Protein AF-A0A4Y1R0Y1-F1 (afdb_monomer)

Solvent-accessible surface area (backbone atoms only — not comparable to full-atom values): 5168 Å² total; per-residue (Å²): 141,79,74,83,78,83,76,72,76,80,74,81,60,79,72,85,65,61,93,84,72,70,97,75,77,51,75,65,47,47,48,71,46,53,49,44,25,48,77,70,74,64,31,82,84,41,60,90,74,56,79,93,71,73,67,89,81,43,56,90,88,65,49,94,64,88,82,72,71,84,86,122

Radius of gyration: 16.99 Å; Cα contacts (8 Å, |Δi|>4): 13; chains: 1; bounding box: 27×60×32 Å

InterPro domains:
  IPR003441 NAC domain [PF02365] (18-66)
  IPR003441 NAC domain [PS51005] (17-72)
  IPR036093 NAC domain superfamily [G3DSA:2.170.150.80] (26-72)
  IPR036093 NAC domain superfamily [SSF101941] (14-67)

pLDDT: mean 76.47, std 19.74, range [30.42, 97.56]

Sequence (72 aa):
MARLSRAAEEEEGDLLLPVGFRFRPTDEELVNYYLKNKLEGMDSHAENIIDEIDILKFEPWDLPGNYSNPSS

Mean predicted aligned error: 11.84 Å

Foldseek 3Di:
DDDDPPPPPPPPPVPCDPPPDDPDDDPCCVVVPQVVCVVVVNNPVCCVPDDDDPVVVDDPVRDPDPPPPVPD

Organism: Prunus dulcis (NCBI:txid3755)

Structure (mmCIF, N/CA/C/O backbone):
data_AF-A0A4Y1R0Y1-F1
#
_entry.id   AF-A0A4Y1R0Y1-F1
#
loop_
_atom_site.group_PDB
_atom_site.id
_atom_site.type_symbol
_atom_site.label_atom_id
_atom_site.label_alt_id
_atom_site.label_comp_id
_atom_site.label_asym_id
_atom_site.label_entity_id
_atom_site.label_seq_id
_atom_site.pdbx_PDB_ins_code
_atom_site.Cartn_x
_atom_site.Cartn_y
_atom_site.Cartn_z
_atom_site.occupancy
_atom_site.B_iso_or_equiv
_atom_site.auth_seq_id
_atom_site.auth_comp_id
_atom_site.auth_asym_id
_atom_site.auth_atom_id
_atom_site.pdbx_PDB_model_num
ATOM 1 N N . MET A 1 1 ? 1.985 40.708 -13.421 1.00 42.62 1 MET A N 1
ATOM 2 C CA . MET A 1 1 ? 2.304 39.459 -12.700 1.00 42.62 1 MET A CA 1
ATOM 3 C C . MET A 1 1 ? 1.003 38.774 -12.321 1.00 42.62 1 MET A C 1
ATOM 5 O O . MET A 1 1 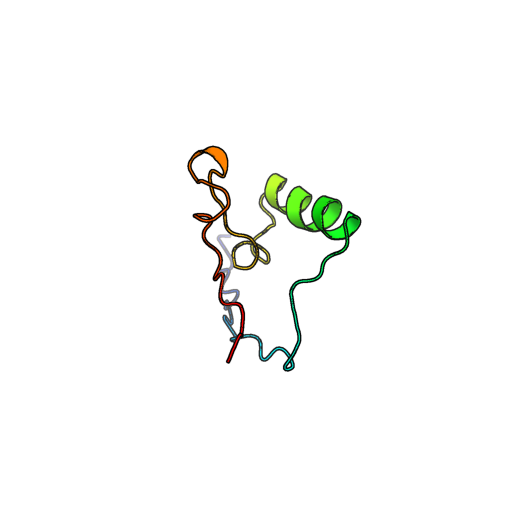? 0.409 39.167 -11.330 1.00 42.62 1 MET A O 1
ATOM 9 N N . ALA A 1 2 ? 0.533 37.812 -13.114 1.00 30.42 2 ALA A N 1
ATOM 10 C CA . ALA A 1 2 ? -0.437 36.821 -12.653 1.00 30.42 2 ALA A CA 1
ATOM 11 C C . ALA A 1 2 ? -0.501 35.662 -13.652 1.00 30.42 2 ALA A C 1
ATOM 13 O O . ALA A 1 2 ? -0.939 35.843 -14.780 1.00 30.42 2 ALA A O 1
ATOM 14 N N . ARG A 1 3 ? -0.042 34.510 -13.151 1.00 41.28 3 ARG A N 1
ATOM 15 C CA . 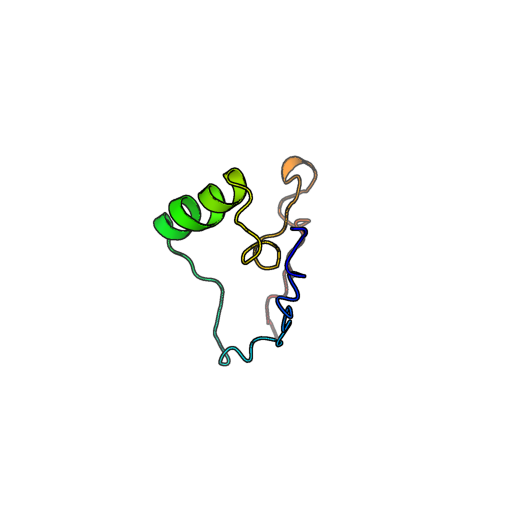ARG A 1 3 ? -0.338 33.128 -13.547 1.00 41.28 3 ARG A CA 1
ATOM 16 C C . ARG A 1 3 ? -0.109 32.765 -15.016 1.00 41.28 3 ARG A C 1
ATOM 18 O O . ARG A 1 3 ? -0.984 32.932 -15.854 1.00 41.28 3 ARG A O 1
ATOM 25 N N . LEU A 1 4 ? 1.051 32.141 -15.263 1.00 48.91 4 LEU A N 1
ATOM 26 C CA . LEU A 1 4 ? 1.159 31.124 -16.306 1.00 48.91 4 LEU A CA 1
ATOM 27 C C . LEU A 1 4 ? 0.008 30.134 -16.106 1.00 48.91 4 LEU A C 1
ATOM 29 O O . LEU A 1 4 ? -0.099 29.495 -15.057 1.00 48.91 4 LEU A O 1
ATOM 33 N N . SER A 1 5 ? -0.862 30.060 -17.103 1.00 44.62 5 SER A N 1
ATOM 34 C CA . SER A 1 5 ? -1.838 29.000 -17.284 1.00 44.62 5 SER A CA 1
ATOM 35 C C . SER A 1 5 ? -1.079 27.676 -17.252 1.00 44.62 5 SER A C 1
ATOM 37 O O . SER A 1 5 ? -0.304 27.379 -18.159 1.00 44.62 5 SER A O 1
ATOM 39 N N . ARG A 1 6 ? -1.279 26.891 -16.191 1.00 53.47 6 ARG A N 1
ATOM 40 C CA . ARG A 1 6 ? -0.885 25.483 -16.147 1.00 53.47 6 ARG A CA 1
ATOM 41 C C . ARG A 1 6 ? -1.845 24.717 -17.056 1.00 53.47 6 ARG A C 1
ATOM 43 O O . ARG A 1 6 ? -2.754 24.058 -16.575 1.00 53.47 6 ARG A O 1
ATOM 50 N N . ALA A 1 7 ? -1.663 24.869 -18.362 1.00 43.38 7 ALA A N 1
ATOM 51 C CA . ALA A 1 7 ? -2.083 23.878 -19.337 1.00 43.38 7 ALA A CA 1
ATOM 52 C C . ALA A 1 7 ? -0.927 22.876 -19.433 1.00 43.38 7 ALA A C 1
ATOM 54 O O . ALA A 1 7 ? -0.134 22.907 -20.367 1.00 43.38 7 ALA A O 1
ATOM 55 N N . ALA A 1 8 ? -0.753 22.084 -18.373 1.00 44.53 8 ALA A N 1
ATOM 56 C CA . ALA A 1 8 ? -0.153 20.778 -18.557 1.00 44.53 8 ALA A CA 1
ATOM 57 C C . ALA A 1 8 ? -1.306 19.947 -19.105 1.00 44.53 8 ALA A C 1
ATOM 59 O O . ALA A 1 8 ? -2.263 19.668 -18.389 1.00 44.53 8 ALA A O 1
ATOM 60 N N . GLU A 1 9 ? -1.273 19.748 -20.413 1.00 49.09 9 GLU A N 1
ATOM 61 C CA . GLU A 1 9 ? -2.123 18.812 -21.122 1.00 49.09 9 GLU A CA 1
ATOM 62 C C . GLU A 1 9 ? -1.963 17.459 -20.424 1.00 49.09 9 GLU A C 1
ATOM 64 O O . GLU A 1 9 ? -0.903 16.837 -20.472 1.00 49.09 9 GLU A O 1
ATOM 69 N N . GLU A 1 10 ? -2.994 17.050 -19.689 1.00 52.06 10 GLU A N 1
ATOM 70 C CA . GLU A 1 10 ? -3.167 15.667 -19.276 1.00 52.06 10 GLU A CA 1
ATOM 71 C C . GLU A 1 10 ? -3.482 14.895 -20.559 1.00 52.06 10 GLU A C 1
ATOM 73 O O . GLU A 1 10 ? -4.636 14.731 -20.950 1.00 52.06 10 GLU A O 1
ATOM 78 N N . GLU A 1 11 ? -2.432 14.484 -21.275 1.00 48.56 11 GLU A N 1
ATOM 79 C CA . GLU A 1 11 ? -2.536 13.317 -22.139 1.00 48.56 11 GLU A CA 1
ATOM 80 C C . GLU A 1 11 ? -2.840 12.133 -21.220 1.00 48.56 11 GLU A C 1
ATOM 82 O O . GLU A 1 11 ? -1.950 11.424 -20.747 1.00 48.56 11 GLU A O 1
ATOM 87 N N . GLU A 1 12 ? -4.131 11.909 -20.985 1.00 54.38 12 GLU A N 1
ATOM 88 C CA . GLU A 1 12 ? -4.709 10.597 -20.709 1.00 54.38 12 GLU A CA 1
ATOM 89 C C . GLU A 1 12 ? -4.525 9.742 -21.976 1.00 54.38 12 GLU A C 1
ATOM 91 O O . GLU A 1 12 ? -5.457 9.346 -22.673 1.00 54.38 12 GLU A O 1
ATOM 96 N N . GLY A 1 13 ? -3.262 9.548 -22.353 1.00 49.28 13 GLY A N 1
ATOM 97 C CA . GLY A 1 13 ? -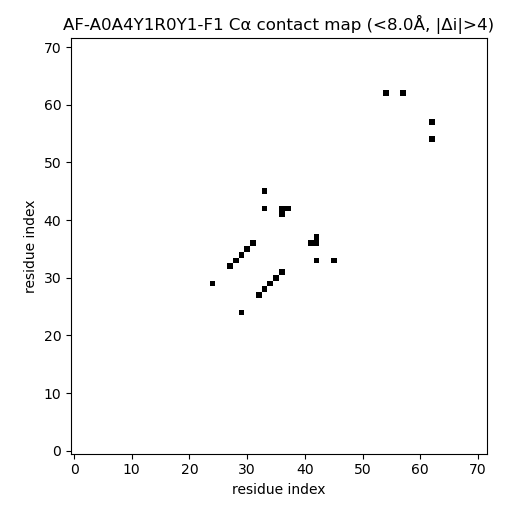2.873 8.523 -23.285 1.00 49.28 13 GLY A CA 1
ATOM 98 C C . GLY A 1 13 ? -3.114 7.233 -22.542 1.00 49.28 13 GLY A C 1
ATOM 99 O O . GLY A 1 13 ? -2.392 6.943 -21.590 1.00 49.28 13 GLY A O 1
ATOM 100 N N . ASP A 1 14 ? -4.149 6.511 -22.957 1.00 58.38 14 ASP A N 1
ATOM 101 C CA . ASP A 1 14 ? -4.350 5.101 -22.662 1.00 58.38 14 ASP A CA 1
ATOM 102 C C . ASP A 1 14 ? -2.985 4.432 -22.863 1.00 58.38 14 ASP A C 1
ATOM 104 O O . ASP A 1 14 ? -2.523 4.254 -23.997 1.00 58.38 14 ASP A O 1
ATOM 108 N N . LEU A 1 15 ? -2.235 4.268 -21.766 1.00 64.75 15 LEU A N 1
ATOM 109 C CA . LEU A 1 15 ? -0.825 3.920 -21.836 1.00 64.75 15 LEU A CA 1
ATOM 110 C C . LEU A 1 15 ? -0.812 2.566 -22.527 1.00 64.75 15 LEU A C 1
ATOM 112 O O . LEU A 1 15 ? -1.318 1.593 -21.969 1.00 64.75 15 LEU A O 1
ATOM 116 N N . LEU A 1 16 ? -0.287 2.509 -23.756 1.00 75.50 16 LEU A N 1
ATOM 117 C CA . LEU A 1 16 ? -0.152 1.276 -24.530 1.00 75.50 16 LEU A CA 1
ATOM 118 C C . LEU A 1 16 ? 0.925 0.418 -23.868 1.00 75.50 16 LEU A C 1
ATOM 120 O O . LEU A 1 16 ? 2.050 0.275 -24.351 1.00 75.50 16 LEU A O 1
ATOM 124 N N . LEU A 1 17 ? 0.585 -0.106 -22.698 1.00 81.75 17 LEU A N 1
ATOM 125 C CA . LEU A 1 17 ? 1.426 -0.968 -21.915 1.00 81.75 17 LEU A CA 1
ATOM 126 C C . LEU A 1 17 ? 1.536 -2.291 -22.672 1.00 81.75 17 LEU A C 1
ATOM 128 O O . LEU A 1 17 ? 0.527 -2.819 -23.155 1.00 81.75 17 LEU A O 1
ATOM 132 N N . PRO A 1 18 ? 2.753 -2.842 -22.803 1.00 87.69 18 PRO A N 1
ATOM 133 C CA . PRO A 1 18 ? 2.931 -4.140 -23.422 1.00 87.69 18 PRO A CA 1
ATOM 134 C C . PRO A 1 18 ? 2.010 -5.179 -22.784 1.00 87.69 18 PRO A C 1
ATOM 136 O O . PRO A 1 18 ? 1.803 -5.187 -21.567 1.00 87.69 18 PRO A O 1
ATOM 139 N N . VAL A 1 19 ? 1.494 -6.096 -23.604 1.00 85.38 19 VAL A N 1
ATOM 140 C CA . VAL A 1 19 ? 0.694 -7.222 -23.115 1.00 85.38 19 VAL A CA 1
ATOM 141 C C . VAL A 1 19 ? 1.463 -7.945 -22.008 1.00 85.38 19 VAL A C 1
ATOM 143 O O . VAL A 1 19 ? 2.599 -8.374 -22.202 1.00 85.38 19 VAL A O 1
ATOM 146 N N . GLY A 1 20 ? 0.832 -8.073 -20.840 1.00 84.81 20 GLY A N 1
ATOM 147 C CA . GLY A 1 20 ? 1.424 -8.717 -19.666 1.00 84.81 20 GLY A CA 1
ATOM 148 C C . GLY A 1 20 ? 2.081 -7.764 -18.666 1.00 84.81 20 GLY A C 1
ATOM 149 O O . GLY A 1 20 ? 2.445 -8.222 -17.582 1.00 84.81 20 GLY A O 1
ATOM 150 N N . PHE A 1 21 ? 2.179 -6.465 -18.963 1.00 85.31 21 PHE A N 1
ATOM 151 C CA . PHE A 1 21 ? 2.528 -5.473 -17.951 1.00 85.31 21 PHE A CA 1
ATOM 152 C C . PHE A 1 21 ? 1.456 -5.455 -16.860 1.00 85.31 21 PHE A C 1
ATOM 154 O O . PHE A 1 21 ? 0.255 -5.440 -17.137 1.00 85.31 21 PHE A O 1
ATOM 161 N N . ARG A 1 22 ? 1.894 -5.523 -15.605 1.00 88.31 22 ARG A N 1
ATOM 162 C CA . ARG A 1 22 ? 1.017 -5.573 -14.437 1.00 88.31 22 ARG A CA 1
ATOM 163 C C . ARG A 1 22 ? 1.638 -4.767 -13.320 1.00 88.31 22 ARG A C 1
ATOM 165 O O . ARG A 1 22 ? 2.858 -4.704 -13.191 1.00 88.31 22 ARG A O 1
ATOM 172 N N . PHE A 1 23 ? 0.781 -4.246 -12.461 1.00 89.19 23 PHE A N 1
ATOM 173 C CA . PHE A 1 23 ? 1.197 -3.669 -11.201 1.00 89.19 23 PHE A CA 1
ATOM 174 C C . PHE A 1 23 ? 1.805 -4.759 -10.296 1.00 89.19 23 PHE A C 1
ATOM 176 O O . PHE A 1 23 ? 1.112 -5.676 -9.848 1.00 89.19 23 PHE A O 1
ATOM 183 N N . ARG A 1 24 ? 3.130 -4.714 -10.106 1.00 93.00 24 ARG A N 1
ATOM 184 C CA . ARG A 1 24 ? 3.917 -5.668 -9.298 1.00 93.00 24 ARG A CA 1
ATOM 185 C C . ARG A 1 24 ? 5.004 -4.928 -8.499 1.00 93.00 24 ARG A C 1
ATOM 187 O O . ARG A 1 24 ? 6.184 -5.178 -8.740 1.00 93.00 24 ARG A O 1
ATOM 194 N N . PRO A 1 25 ? 4.629 -3.994 -7.611 1.00 93.50 25 PRO A N 1
ATOM 195 C CA . PRO A 1 25 ? 5.602 -3.253 -6.815 1.00 93.50 25 PRO A CA 1
ATOM 196 C C . PRO A 1 25 ? 6.279 -4.156 -5.776 1.00 93.50 25 PRO A C 1
ATOM 198 O O . PRO A 1 25 ? 5.723 -5.170 -5.345 1.00 93.50 25 PRO A O 1
ATOM 201 N N . THR A 1 26 ? 7.468 -3.754 -5.352 1.00 97.44 26 THR A N 1
ATOM 202 C CA . THR A 1 26 ? 8.147 -4.264 -4.156 1.00 97.44 26 THR A CA 1
ATOM 203 C C . THR A 1 26 ? 7.595 -3.612 -2.883 1.00 97.44 26 THR A C 1
ATOM 205 O O . THR A 1 26 ? 6.966 -2.554 -2.936 1.00 97.44 26 THR A O 1
ATOM 208 N N . ASP A 1 27 ? 7.868 -4.210 -1.718 1.00 97.44 27 ASP A N 1
ATOM 209 C CA . ASP A 1 27 ? 7.465 -3.647 -0.418 1.00 97.44 27 ASP A CA 1
ATOM 210 C C . ASP A 1 27 ? 8.039 -2.236 -0.203 1.00 97.44 27 ASP A C 1
ATOM 212 O O . ASP A 1 27 ? 7.363 -1.344 0.313 1.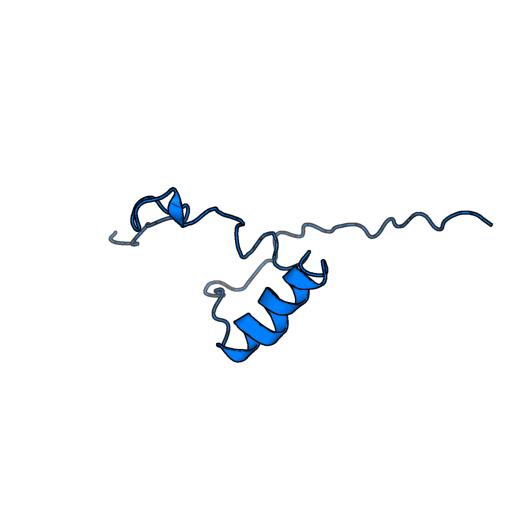00 97.44 27 ASP A O 1
ATOM 216 N N . GLU A 1 28 ? 9.279 -2.010 -0.646 1.00 97.56 28 GLU A N 1
ATOM 217 C CA . GLU A 1 28 ? 9.928 -0.703 -0.557 1.00 97.56 28 GLU A CA 1
ATOM 218 C C . GLU A 1 28 ? 9.236 0.337 -1.440 1.00 97.56 28 GLU A C 1
ATOM 220 O O . GLU A 1 28 ? 9.036 1.466 -0.996 1.00 97.56 28 GLU A O 1
ATOM 225 N N . GLU A 1 29 ? 8.832 -0.023 -2.659 1.00 95.44 29 GLU A N 1
ATOM 226 C CA . GLU A 1 29 ? 8.093 0.881 -3.547 1.00 95.44 29 GLU A CA 1
ATOM 227 C C . GLU A 1 29 ? 6.699 1.191 -2.990 1.00 95.44 29 GLU A C 1
ATOM 229 O O . GLU A 1 29 ? 6.283 2.351 -2.997 1.00 95.44 29 GLU A O 1
ATOM 234 N N . LEU A 1 30 ? 5.993 0.197 -2.441 1.00 95.31 30 LEU A N 1
ATOM 235 C CA . LEU A 1 30 ? 4.683 0.405 -1.811 1.00 95.31 30 LEU A CA 1
ATOM 236 C C . LEU A 1 30 ? 4.741 1.459 -0.700 1.00 95.31 30 LEU A C 1
ATOM 238 O O . LEU A 1 30 ? 3.894 2.352 -0.649 1.00 95.31 30 LEU A O 1
ATOM 242 N N . VAL A 1 31 ? 5.746 1.382 0.173 1.00 95.62 31 VAL A N 1
ATOM 243 C CA . VAL A 1 31 ? 5.866 2.300 1.313 1.00 95.62 31 VAL A CA 1
ATOM 244 C C . VAL A 1 31 ? 6.492 3.631 0.900 1.00 95.62 31 VAL A C 1
ATOM 246 O O . VAL A 1 31 ? 5.918 4.693 1.145 1.00 95.62 31 VAL A O 1
ATOM 249 N N . ASN A 1 32 ? 7.675 3.592 0.283 1.00 94.81 32 ASN A N 1
ATOM 250 C CA . ASN A 1 32 ? 8.494 4.787 0.073 1.00 94.81 32 ASN A CA 1
ATOM 251 C C . ASN A 1 32 ? 8.024 5.643 -1.099 1.00 94.81 32 ASN A C 1
ATOM 253 O O . ASN A 1 32 ? 8.337 6.833 -1.123 1.00 94.81 32 ASN A O 1
ATOM 257 N N . TYR A 1 33 ? 7.314 5.049 -2.058 1.00 93.88 33 TYR A N 1
ATOM 258 C CA . TYR A 1 33 ? 6.782 5.764 -3.209 1.00 93.88 33 TYR A CA 1
ATOM 259 C C . TYR A 1 33 ? 5.274 5.961 -3.071 1.00 93.88 33 TYR A C 1
ATOM 261 O O . TYR A 1 33 ? 4.834 7.089 -2.879 1.00 93.88 33 TYR A O 1
ATOM 269 N N . TYR A 1 34 ? 4.475 4.893 -3.094 1.00 94.62 34 TYR A N 1
ATOM 270 C CA . TYR A 1 34 ? 3.015 5.034 -3.173 1.00 94.62 34 TYR A CA 1
ATOM 271 C C . TYR A 1 34 ? 2.409 5.630 -1.898 1.00 94.62 34 TYR A C 1
ATOM 273 O O . TYR A 1 34 ? 1.742 6.663 -1.950 1.00 94.62 34 TYR A O 1
ATOM 281 N N . LEU A 1 35 ? 2.671 5.018 -0.740 1.00 94.50 35 LEU A N 1
ATOM 282 C CA . LEU A 1 35 ? 2.097 5.484 0.522 1.00 94.50 35 LEU A CA 1
ATOM 283 C C . LEU A 1 35 ? 2.640 6.859 0.921 1.00 94.50 35 LEU A C 1
ATOM 285 O O . LEU A 1 35 ? 1.876 7.728 1.338 1.00 94.50 35 LEU A O 1
ATOM 289 N N . LYS A 1 36 ? 3.952 7.068 0.789 1.00 95.00 36 LYS A N 1
ATOM 290 C CA . LYS A 1 36 ? 4.573 8.350 1.124 1.00 95.00 36 LYS A CA 1
ATOM 291 C C . LYS A 1 36 ? 4.023 9.490 0.265 1.00 95.00 36 LYS A C 1
ATOM 293 O O . LYS A 1 36 ? 3.610 10.503 0.822 1.00 95.00 36 LYS A O 1
ATOM 298 N N . ASN A 1 37 ? 3.964 9.313 -1.056 1.00 94.06 37 ASN A N 1
ATOM 299 C CA . ASN A 1 37 ? 3.463 10.354 -1.952 1.00 94.06 37 ASN A CA 1
ATOM 300 C C . ASN A 1 37 ? 1.994 10.671 -1.667 1.00 94.06 37 ASN A C 1
ATOM 302 O O . ASN A 1 37 ? 1.620 11.838 -1.693 1.00 94.06 37 ASN A O 1
ATOM 306 N N . LYS A 1 38 ? 1.189 9.665 -1.306 1.00 93.50 38 LYS A N 1
ATOM 307 C CA . LYS A 1 38 ? -0.203 9.867 -0.893 1.00 93.50 38 LYS A CA 1
ATOM 308 C C . LYS A 1 38 ? -0.332 10.752 0.344 1.00 93.50 38 LYS A C 1
ATOM 310 O O . LYS A 1 38 ? -1.148 11.666 0.380 1.00 93.50 38 LYS A O 1
ATOM 315 N N . LEU A 1 39 ? 0.510 10.533 1.353 1.00 93.88 39 LEU A N 1
ATOM 316 C CA . LEU A 1 39 ? 0.531 11.382 2.551 1.00 93.88 39 LEU A CA 1
ATOM 317 C C . LEU A 1 39 ? 0.993 12.817 2.253 1.00 93.88 39 LEU A C 1
ATOM 319 O O . LEU A 1 39 ? 0.591 13.748 2.949 1.00 93.88 39 LEU A O 1
ATOM 323 N N . GLU A 1 40 ? 1.832 12.995 1.233 1.00 95.00 40 GLU A N 1
ATOM 324 C CA . GLU A 1 40 ? 2.344 14.295 0.786 1.00 95.00 40 GLU A CA 1
ATOM 325 C C . GLU A 1 40 ? 1.418 14.991 -0.239 1.00 95.00 40 GLU A C 1
ATOM 327 O O . GLU A 1 40 ? 1.675 16.139 -0.603 1.00 95.00 40 GLU A O 1
ATOM 332 N N . GLY A 1 41 ? 0.330 14.339 -0.680 1.00 91.06 41 GLY A N 1
ATOM 333 C CA . GLY A 1 41 ? -0.581 14.843 -1.721 1.00 91.06 41 GLY A CA 1
ATOM 334 C C . GLY A 1 41 ? 0.055 14.900 -3.117 1.00 91.06 41 GLY A C 1
ATOM 335 O O . GLY A 1 41 ? -0.252 15.786 -3.914 1.00 91.06 41 GLY A O 1
ATOM 336 N N . MET A 1 42 ? 1.010 14.008 -3.376 1.00 90.75 42 MET A N 1
ATOM 337 C CA . MET A 1 42 ? 1.812 13.899 -4.600 1.00 90.75 42 MET A CA 1
ATOM 338 C C . MET A 1 42 ? 1.540 12.579 -5.345 1.00 90.75 42 MET A C 1
ATOM 340 O O . MET A 1 42 ? 2.406 12.063 -6.052 1.00 90.75 42 MET A O 1
ATOM 344 N N . ASP A 1 43 ? 0.358 11.998 -5.166 1.00 89.25 43 ASP A N 1
ATOM 345 C CA . ASP A 1 43 ? -0.039 10.675 -5.649 1.00 89.25 43 ASP A CA 1
ATOM 346 C C . ASP A 1 43 ? -0.890 10.691 -6.921 1.00 89.25 43 ASP A C 1
ATOM 348 O O . ASP A 1 43 ? -1.449 9.661 -7.284 1.00 89.25 43 ASP A O 1
ATOM 352 N N . SER A 1 44 ? -0.895 11.791 -7.678 1.00 84.38 44 SER A N 1
ATOM 353 C CA . SER A 1 44 ? -1.664 11.922 -8.928 1.00 84.38 44 SER A CA 1
ATOM 354 C C . SER A 1 44 ? -1.402 10.805 -9.951 1.00 84.38 44 SER A C 1
ATOM 356 O O . SER A 1 44 ? -2.249 10.500 -10.781 1.00 84.38 44 SER A O 1
ATOM 358 N N . HIS A 1 45 ? -0.226 10.168 -9.913 1.00 79.00 45 HIS A N 1
ATOM 359 C CA . HIS A 1 45 ? 0.099 9.015 -10.765 1.00 79.00 45 HIS A CA 1
ATOM 360 C C . HIS A 1 45 ? -0.454 7.677 -10.249 1.00 79.00 45 HIS A C 1
ATOM 362 O O . HIS A 1 45 ? -0.536 6.716 -11.010 1.00 79.00 45 HIS A O 1
ATOM 368 N N . ALA A 1 46 ? -0.785 7.597 -8.963 1.00 83.19 46 ALA A N 1
ATOM 369 C CA . ALA A 1 46 ? -1.261 6.401 -8.280 1.00 83.19 46 ALA A CA 1
ATOM 370 C C . ALA A 1 46 ? -2.780 6.392 -8.055 1.00 83.19 46 ALA A C 1
ATOM 372 O O . ALA A 1 46 ? -3.322 5.310 -7.834 1.00 83.19 46 ALA A O 1
ATOM 373 N N . GLU A 1 47 ? -3.456 7.543 -8.156 1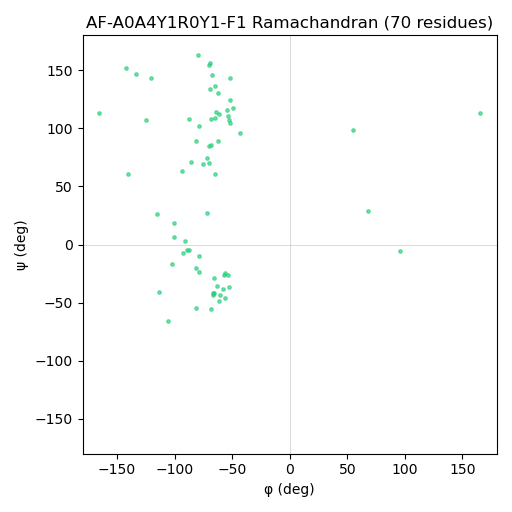.00 79.12 47 GLU A N 1
ATOM 374 C CA . GLU A 1 47 ? -4.917 7.674 -8.006 1.00 79.12 47 GLU A CA 1
ATOM 375 C C . GLU A 1 47 ? -5.696 6.704 -8.914 1.00 79.12 47 GLU A C 1
ATOM 377 O O . GLU A 1 47 ? -6.683 6.120 -8.484 1.00 79.12 47 GLU A O 1
ATOM 382 N N . ASN A 1 48 ? -5.203 6.451 -10.133 1.00 78.31 48 ASN A N 1
ATOM 383 C CA . ASN A 1 48 ? -5.824 5.524 -11.094 1.00 78.31 48 ASN A CA 1
ATOM 384 C C . ASN A 1 48 ? -5.313 4.072 -10.986 1.00 78.31 48 ASN A C 1
ATOM 386 O O . ASN A 1 48 ? -5.657 3.228 -11.814 1.00 78.31 48 ASN A O 1
ATOM 390 N N . ILE A 1 49 ? -4.434 3.783 -10.020 1.00 85.44 49 ILE A N 1
ATOM 391 C CA . ILE A 1 49 ? -3.796 2.468 -9.831 1.00 85.44 49 ILE A CA 1
ATOM 392 C C . ILE A 1 49 ? -4.258 1.817 -8.521 1.00 85.44 49 ILE A C 1
ATOM 394 O O . ILE A 1 49 ? -4.461 0.602 -8.486 1.00 85.44 49 ILE A O 1
ATOM 398 N N . ILE A 1 50 ? -4.386 2.598 -7.443 1.00 88.81 50 ILE A N 1
ATOM 399 C CA . ILE A 1 50 ? -4.774 2.125 -6.108 1.00 88.81 50 ILE A CA 1
ATOM 400 C C . ILE A 1 50 ? -5.987 2.926 -5.630 1.00 88.81 50 ILE A C 1
ATOM 402 O O . ILE A 1 50 ? -5.852 4.079 -5.224 1.00 88.81 50 ILE A O 1
ATOM 406 N N . ASP A 1 51 ? -7.150 2.277 -5.615 1.00 87.50 51 ASP A N 1
ATOM 407 C CA . ASP A 1 51 ? -8.407 2.904 -5.208 1.00 87.50 51 ASP A CA 1
ATOM 408 C C . ASP A 1 51 ? -8.442 3.269 -3.712 1.00 87.50 51 ASP A C 1
ATOM 410 O O . ASP A 1 51 ? -7.932 2.551 -2.842 1.00 87.50 51 ASP A O 1
ATOM 414 N N . GLU A 1 52 ? -9.119 4.374 -3.389 1.00 88.62 52 GLU A N 1
ATOM 415 C CA . GLU A 1 52 ? -9.408 4.764 -2.009 1.00 88.62 52 GLU A CA 1
ATOM 416 C C . GLU A 1 52 ? -10.711 4.138 -1.516 1.00 88.62 52 GLU A C 1
ATOM 418 O O . GLU A 1 52 ? -11.806 4.552 -1.900 1.00 88.62 52 GLU A O 1
ATOM 423 N N . ILE A 1 53 ? -10.607 3.162 -0.615 1.00 88.31 53 ILE A N 1
ATOM 424 C CA . ILE A 1 53 ? -11.779 2.506 -0.034 1.00 88.31 53 ILE A CA 1
ATOM 425 C C . ILE A 1 53 ? -11.659 2.369 1.480 1.00 88.31 53 ILE A C 1
ATOM 427 O O . ILE A 1 53 ? -10.584 2.147 2.038 1.00 88.31 53 ILE A O 1
ATOM 431 N N . ASP A 1 54 ? -12.799 2.460 2.159 1.00 90.88 54 ASP A N 1
ATOM 432 C CA . ASP A 1 54 ? -12.907 2.095 3.567 1.00 90.88 54 ASP A CA 1
ATOM 433 C C . ASP A 1 54 ? -13.061 0.576 3.680 1.00 90.88 54 ASP A C 1
ATOM 435 O O . ASP A 1 54 ? -14.172 0.044 3.663 1.00 90.88 54 ASP A O 1
ATOM 439 N N . ILE A 1 55 ? -11.926 -0.118 3.766 1.00 90.38 55 ILE A N 1
ATOM 440 C CA . ILE A 1 55 ? -11.846 -1.586 3.755 1.00 90.38 55 ILE A CA 1
ATOM 441 C C . ILE A 1 55 ? -12.688 -2.261 4.844 1.00 90.38 55 ILE A C 1
ATOM 443 O O . ILE A 1 55 ? -13.070 -3.413 4.683 1.00 90.38 55 ILE A O 1
ATOM 447 N N . LEU A 1 56 ? -12.994 -1.570 5.947 1.00 92.19 56 LEU A N 1
ATOM 448 C CA . LEU A 1 56 ? -13.720 -2.154 7.079 1.00 92.19 56 LEU A CA 1
ATOM 449 C C . LEU A 1 56 ? -15.229 -2.253 6.837 1.00 92.19 56 LEU A C 1
ATOM 451 O O . LEU A 1 56 ? -15.939 -2.872 7.627 1.00 92.19 56 LEU A O 1
ATOM 455 N N . LYS A 1 57 ? -15.729 -1.630 5.768 1.00 92.50 57 LYS A N 1
ATOM 456 C CA . LYS A 1 57 ? -17.141 -1.692 5.374 1.00 92.50 57 LYS A CA 1
ATOM 457 C C . LYS A 1 57 ? -17.464 -2.861 4.445 1.00 92.50 57 LYS A C 1
ATOM 459 O O . LYS A 1 57 ? -18.634 -3.044 4.121 1.00 92.50 57 LYS A O 1
ATOM 464 N N . PHE A 1 58 ? -16.457 -3.616 4.013 1.00 88.38 58 PHE A N 1
ATOM 465 C CA . PHE A 1 58 ? -16.599 -4.684 3.032 1.00 88.38 58 PHE A CA 1
ATOM 466 C C . PHE A 1 58 ? -16.149 -6.013 3.624 1.00 88.38 58 PHE A C 1
ATOM 468 O O . PHE A 1 58 ? -15.167 -6.081 4.364 1.00 88.38 58 PHE A O 1
ATOM 475 N N . GLU A 1 59 ? -16.843 -7.083 3.248 1.00 88.12 59 GLU A N 1
ATOM 476 C CA . GLU A 1 59 ? -16.293 -8.419 3.419 1.00 88.12 59 GLU A CA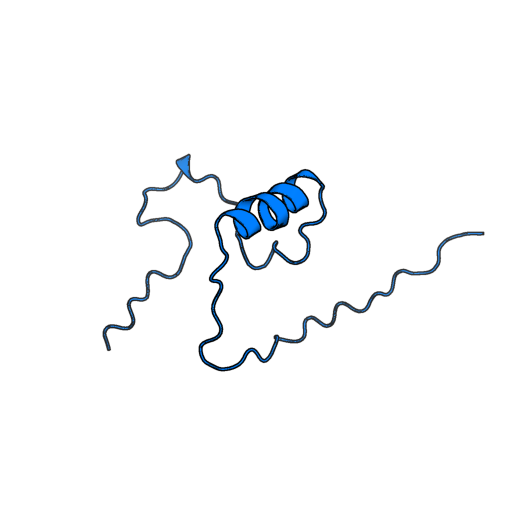 1
ATOM 477 C C . GLU A 1 59 ? -15.135 -8.629 2.426 1.00 88.12 59 GLU A C 1
ATOM 479 O O . GLU A 1 59 ? -15.115 -8.013 1.356 1.00 88.12 59 GLU A O 1
ATOM 484 N N . PRO A 1 60 ? -14.167 -9.515 2.716 1.00 88.06 60 PRO A N 1
ATOM 485 C CA . PRO A 1 60 ? -12.979 -9.684 1.874 1.00 88.06 60 PRO A CA 1
ATOM 486 C C . PRO A 1 60 ? -13.250 -10.046 0.403 1.00 88.06 60 PRO A C 1
ATOM 488 O O . PRO A 1 60 ? -1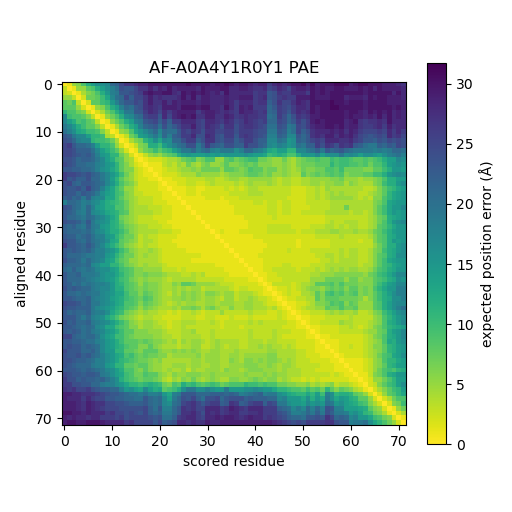2.407 -9.784 -0.454 1.00 88.06 60 PRO A O 1
ATOM 491 N N . TRP A 1 61 ? -14.390 -10.681 0.110 1.00 87.62 61 TRP A N 1
ATOM 492 C CA . TRP A 1 61 ? -14.835 -11.051 -1.245 1.00 87.62 61 TRP A CA 1
ATOM 493 C C . TRP A 1 61 ? -15.725 -9.992 -1.910 1.00 87.62 61 TRP A C 1
ATOM 495 O O . TRP A 1 61 ? -16.055 -10.133 -3.083 1.00 87.62 61 TRP A O 1
ATOM 505 N N . ASP A 1 62 ? -16.116 -8.957 -1.170 1.00 86.31 62 ASP A N 1
ATOM 506 C CA . ASP A 1 62 ? -16.916 -7.833 -1.659 1.00 86.31 62 ASP A CA 1
ATOM 507 C C . ASP A 1 62 ? -16.041 -6.603 -1.951 1.00 86.31 62 ASP A C 1
ATOM 509 O O . ASP A 1 62 ? -16.559 -5.526 -2.252 1.00 86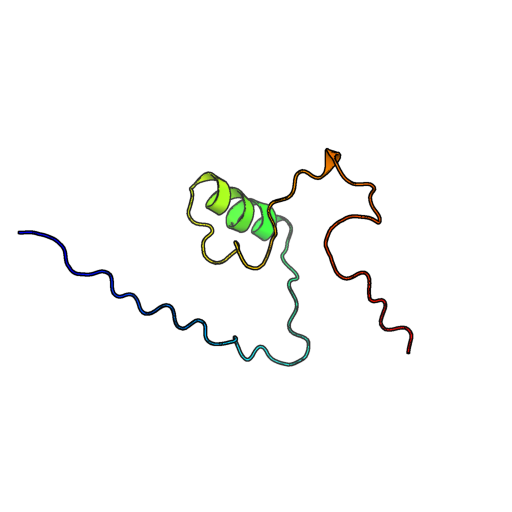.31 62 ASP A O 1
ATOM 513 N N . LEU A 1 63 ? -14.710 -6.739 -1.860 1.00 84.75 63 LEU A N 1
ATOM 514 C CA . LEU A 1 63 ? -13.804 -5.649 -2.193 1.00 84.75 63 LEU A CA 1
ATOM 515 C C . LEU A 1 63 ? -13.926 -5.316 -3.688 1.00 84.75 63 LEU A C 1
ATOM 517 O O . LEU A 1 63 ? -13.958 -6.216 -4.532 1.00 84.75 63 LEU A O 1
ATOM 521 N N . PRO A 1 64 ? -13.968 -4.024 -4.045 1.00 74.88 64 PRO A N 1
ATOM 522 C CA . PRO A 1 64 ? -13.943 -3.606 -5.434 1.00 74.88 64 PRO A CA 1
ATOM 523 C C . PRO A 1 64 ? -12.598 -4.007 -6.049 1.00 74.88 64 PRO A C 1
ATOM 525 O O . PRO A 1 64 ? -11.531 -3.565 -5.637 1.00 74.88 64 PRO A O 1
ATOM 528 N N . GLY A 1 65 ? -12.662 -4.923 -7.005 1.00 70.38 65 GLY A N 1
ATOM 529 C CA . GLY A 1 65 ? -11.505 -5.496 -7.672 1.00 70.38 65 GLY A CA 1
ATOM 530 C C . GLY A 1 65 ? -11.972 -6.734 -8.411 1.00 70.38 65 GLY A C 1
ATOM 531 O O . GLY A 1 65 ? -12.431 -7.687 -7.795 1.00 70.38 65 GLY A O 1
ATOM 532 N N . ASN A 1 66 ? -11.942 -6.705 -9.742 1.00 59.75 66 ASN A N 1
ATOM 533 C CA . ASN A 1 66 ? -12.457 -7.796 -10.566 1.00 59.75 66 ASN A CA 1
ATOM 534 C C . ASN A 1 66 ? -11.862 -9.152 -10.137 1.00 59.75 66 ASN A C 1
ATOM 536 O O . ASN A 1 66 ? -10.744 -9.494 -10.518 1.00 59.75 66 ASN A O 1
ATOM 540 N N . TYR A 1 67 ? -12.648 -9.975 -9.437 1.00 56.31 67 TYR A N 1
ATOM 541 C CA . TYR A 1 67 ? -12.339 -11.374 -9.114 1.00 56.31 67 TYR A CA 1
ATOM 542 C C . TYR A 1 67 ? -12.439 -12.303 -10.336 1.00 56.31 67 TYR A C 1
ATOM 544 O O . TYR A 1 67 ? -12.723 -13.494 -10.196 1.00 56.31 67 TYR A O 1
ATOM 552 N N . SER A 1 68 ? -12.229 -11.790 -11.553 1.00 49.16 68 SER A N 1
ATOM 553 C CA . SER A 1 68 ? -12.218 -12.615 -12.758 1.00 49.16 68 SER A CA 1
ATOM 554 C C . SER A 1 68 ? -10.964 -13.483 -12.754 1.00 49.16 68 SER A C 1
ATOM 556 O O . SER A 1 68 ? -9.946 -13.152 -13.360 1.00 49.16 68 SER A O 1
ATOM 558 N N . ASN A 1 69 ? -11.056 -14.626 -12.083 1.00 45.44 69 ASN A N 1
ATOM 559 C CA . ASN A 1 69 ? -10.276 -15.802 -12.417 1.00 45.44 69 ASN A CA 1
ATOM 560 C C . ASN A 1 69 ? -10.543 -16.083 -13.908 1.00 45.44 69 ASN A C 1
ATOM 562 O O 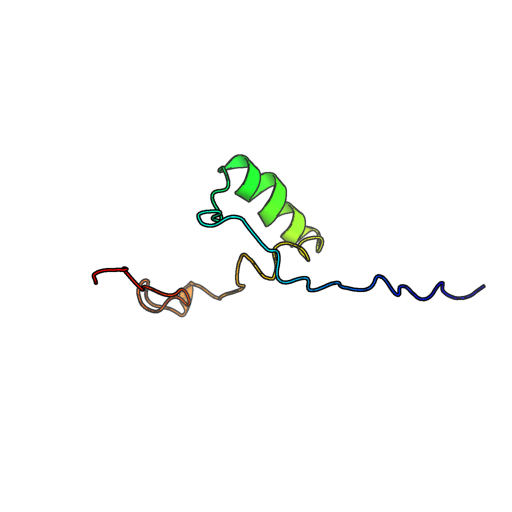. ASN A 1 69 ? -11.699 -16.350 -14.252 1.00 45.44 69 ASN A O 1
ATOM 566 N N . PRO A 1 70 ? -9.550 -16.007 -14.814 1.00 44.62 70 PRO A N 1
ATOM 567 C CA . PRO A 1 70 ? -9.735 -16.429 -16.193 1.00 44.62 70 PRO A CA 1
ATOM 568 C C . PRO A 1 70 ? -9.729 -17.963 -16.211 1.00 44.62 70 PRO A C 1
ATOM 570 O O . PRO A 1 70 ? -8.778 -18.603 -16.647 1.00 44.62 70 PRO A O 1
ATOM 573 N N . SER A 1 71 ? -10.778 -18.559 -15.654 1.00 45.34 71 SER A N 1
ATOM 574 C CA . SER A 1 71 ? -11.101 -19.972 -15.801 1.00 45.34 71 SER A CA 1
ATOM 575 C C . SER A 1 71 ? -12.071 -20.118 -16.971 1.00 45.34 71 SER A C 1
ATOM 577 O O . SER A 1 71 ? -13.228 -20.477 -16.757 1.00 45.34 71 SER A O 1
ATOM 579 N N . SER A 1 72 ? -11.635 -19.772 -18.185 1.00 39.03 72 SER A N 1
ATOM 580 C CA . SER A 1 72 ? -12.158 -20.234 -19.488 1.00 39.03 72 SER A CA 1
ATOM 581 C C . SER A 1 72 ? -11.248 -19.742 -20.605 1.00 39.03 72 SER A C 1
ATOM 583 O O . SER A 1 72 ? -10.975 -18.522 -20.633 1.00 39.03 72 SER A O 1
#

Secondary structure (DSSP, 8-state):
----------------PPTT------HHHIIIIIIHHHHHT--TTTTTTS----GGGS-TTSSSS-------